Protein AF-A0A0M3V5M8-F1 (afdb_monomer_lite)

Organism: NCBI:txid224013

Structure (mmCIF, N/CA/C/O backbone):
dat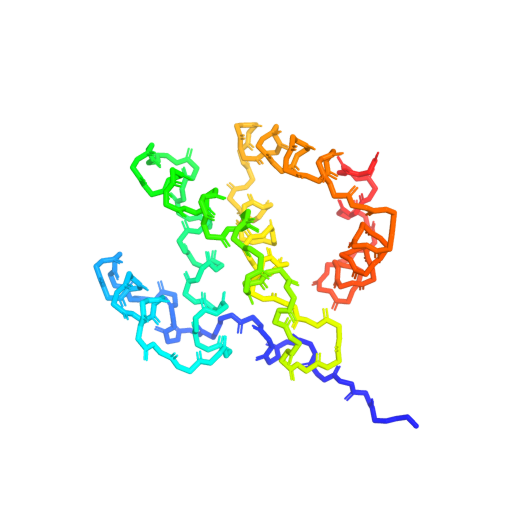a_AF-A0A0M3V5M8-F1
#
_entry.id   AF-A0A0M3V5M8-F1
#
loop_
_atom_site.group_PDB
_atom_site.id
_atom_site.type_symbol
_atom_site.label_atom_id
_atom_site.label_alt_id
_atom_site.label_comp_id
_atom_site.label_asym_id
_atom_site.label_entity_id
_atom_site.label_seq_id
_atom_site.pdbx_PDB_ins_code
_atom_site.Cartn_x
_atom_site.Cartn_y
_atom_site.Cartn_z
_atom_site.occupancy
_atom_site.B_iso_or_equiv
_atom_site.auth_seq_id
_atom_site.auth_comp_id
_atom_site.auth_asym_id
_atom_site.auth_atom_id
_atom_site.pdbx_PDB_model_num
ATOM 1 N N . MET A 1 1 ? -23.003 -17.825 5.343 1.00 42.06 1 MET A N 1
ATOM 2 C CA . MET A 1 1 ? -21.886 -16.895 5.054 1.00 42.06 1 MET A CA 1
ATOM 3 C C . MET A 1 1 ? -21.319 -17.228 3.684 1.00 42.06 1 MET A C 1
ATOM 5 O O . MET A 1 1 ? -20.905 -18.364 3.491 1.00 42.06 1 MET A O 1
ATOM 9 N N . ARG A 1 2 ? -21.341 -16.298 2.719 1.00 42.28 2 ARG A N 1
ATOM 10 C CA . ARG A 1 2 ? -20.582 -16.473 1.468 1.00 42.28 2 ARG A CA 1
ATOM 11 C C . ARG A 1 2 ? -19.097 -16.360 1.818 1.00 42.28 2 ARG A C 1
ATOM 13 O O . ARG A 1 2 ? -18.714 -15.373 2.439 1.00 42.28 2 ARG A O 1
ATOM 20 N N . LYS A 1 3 ? -18.287 -17.366 1.473 1.00 48.84 3 LYS A N 1
ATOM 21 C CA . LYS A 1 3 ? -16.825 -17.240 1.519 1.00 48.84 3 LYS A CA 1
ATOM 22 C C . LYS A 1 3 ? -16.447 -16.146 0.521 1.00 48.84 3 LYS A C 1
ATOM 24 O O . LYS A 1 3 ? -16.754 -16.282 -0.660 1.00 48.84 3 LYS A O 1
ATOM 29 N N . ILE A 1 4 ? -15.876 -15.049 1.005 1.00 53.81 4 ILE A N 1
ATOM 30 C CA . ILE A 1 4 ? -15.272 -14.042 0.134 1.00 53.81 4 ILE A CA 1
ATOM 31 C C . ILE A 1 4 ? -14.014 -14.695 -0.435 1.00 53.81 4 ILE A C 1
ATOM 33 O O . ILE A 1 4 ? -13.163 -15.142 0.332 1.00 53.81 4 ILE A O 1
ATOM 37 N N . ASP A 1 5 ? -13.928 -14.808 -1.759 1.00 61.22 5 ASP A N 1
ATOM 38 C CA . ASP A 1 5 ? -12.706 -15.262 -2.417 1.00 61.22 5 ASP A CA 1
ATOM 39 C C . ASP A 1 5 ? -11.690 -14.117 -2.401 1.00 61.22 5 ASP A C 1
ATOM 41 O O . ASP A 1 5 ? -11.680 -13.249 -3.277 1.00 61.22 5 ASP A O 1
ATOM 45 N N . THR A 1 6 ? -10.870 -14.076 -1.353 1.00 59.78 6 THR A N 1
ATOM 46 C CA . THR A 1 6 ? -9.879 -13.018 -1.130 1.00 59.78 6 THR A CA 1
ATOM 47 C C . THR A 1 6 ? -8.775 -13.016 -2.185 1.00 59.78 6 THR A C 1
ATOM 49 O O . THR A 1 6 ? -8.169 -11.973 -2.417 1.00 59.78 6 THR A O 1
ATOM 52 N N . LYS A 1 7 ? -8.593 -14.115 -2.936 1.00 60.06 7 LYS A N 1
ATOM 53 C CA . LYS A 1 7 ? -7.671 -14.159 -4.084 1.00 60.06 7 LYS A CA 1
ATOM 54 C C . LYS A 1 7 ? -8.095 -13.222 -5.210 1.00 60.06 7 LYS A C 1
ATOM 56 O O . LYS A 1 7 ? -7.240 -12.730 -5.935 1.00 60.06 7 LYS A O 1
ATOM 61 N N . SER A 1 8 ? -9.390 -12.925 -5.329 1.00 65.19 8 SER A N 1
ATOM 62 C CA . SER A 1 8 ? -9.890 -11.946 -6.301 1.00 65.19 8 SER A CA 1
ATOM 63 C C . SER A 1 8 ? -9.545 -10.495 -5.942 1.00 65.19 8 SER A C 1
ATOM 65 O O . SER A 1 8 ? -9.717 -9.608 -6.775 1.00 65.19 8 SER A O 1
ATOM 67 N N . LEU A 1 9 ? -9.069 -10.223 -4.723 1.00 68.88 9 LEU A N 1
ATOM 68 C CA . LEU A 1 9 ? -8.718 -8.870 -4.279 1.00 68.88 9 LEU A CA 1
ATOM 69 C C . LEU A 1 9 ? -7.293 -8.487 -4.678 1.00 68.88 9 LEU A C 1
ATOM 71 O O . LEU A 1 9 ? -7.034 -7.312 -4.938 1.00 68.88 9 LEU A O 1
ATOM 75 N N . LEU A 1 10 ? -6.394 -9.471 -4.762 1.00 70.25 10 LEU A N 1
ATOM 76 C CA . LEU A 1 10 ? -5.032 -9.253 -5.232 1.00 70.25 10 LEU A CA 1
ATOM 77 C C . LEU A 1 10 ? -5.014 -8.883 -6.718 1.00 70.25 10 LEU A C 1
ATOM 79 O O . LEU A 1 10 ? -5.908 -9.282 -7.475 1.00 70.25 10 LEU A O 1
ATOM 83 N N . PRO A 1 11 ? -4.000 -8.118 -7.153 1.00 65.88 11 PRO A N 1
ATOM 84 C CA . PRO A 1 11 ? -3.754 -7.943 -8.570 1.00 65.88 11 PRO A CA 1
ATOM 85 C C . PRO A 1 11 ? -3.544 -9.310 -9.236 1.00 65.88 11 PRO A C 1
ATOM 87 O O . PRO A 1 11 ? -2.761 -10.135 -8.770 1.00 65.88 11 PRO A O 1
ATOM 90 N N . ASN A 1 12 ? -4.280 -9.538 -10.321 1.00 69.88 12 ASN A N 1
ATOM 91 C CA . ASN A 1 12 ? -4.097 -10.661 -11.235 1.00 69.88 12 ASN A CA 1
ATOM 92 C C . ASN A 1 12 ? -2.877 -10.415 -12.147 1.00 69.88 12 ASN A C 1
ATOM 94 O O . ASN A 1 12 ? -2.252 -9.350 -12.107 1.00 69.88 12 ASN A O 1
ATOM 98 N N . ASP A 1 13 ? -2.557 -11.389 -13.004 1.00 71.75 13 ASP A N 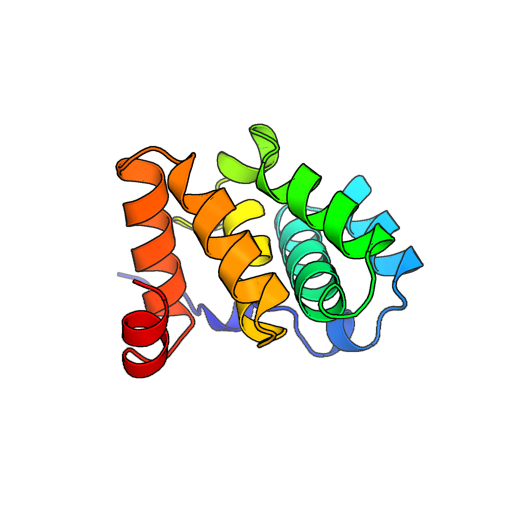1
ATOM 99 C CA . ASP A 1 13 ? -1.429 -11.306 -13.946 1.00 71.75 13 ASP A CA 1
ATOM 100 C C . ASP A 1 13 ? -1.456 -10.026 -14.803 1.00 71.75 13 ASP A C 1
ATOM 102 O O . ASP A 1 13 ? -0.407 -9.459 -15.106 1.00 71.75 13 ASP A O 1
ATOM 106 N N . GLU A 1 14 ? -2.646 -9.498 -15.112 1.00 79.25 14 GLU A N 1
ATOM 107 C CA . GLU A 1 14 ? -2.817 -8.264 -15.889 1.00 79.25 14 GLU A CA 1
ATOM 108 C C . GLU A 1 14 ? -2.124 -7.057 -15.245 1.00 79.25 14 GLU A C 1
ATOM 110 O O . GLU A 1 14 ? -1.432 -6.315 -15.937 1.00 79.25 14 GLU A O 1
ATOM 115 N N . PHE A 1 15 ? -2.244 -6.874 -13.926 1.00 86.25 15 PHE A N 1
ATOM 116 C CA . PHE A 1 15 ? -1.619 -5.753 -13.210 1.00 86.25 15 PHE A CA 1
ATOM 117 C C . PHE A 1 15 ? -0.111 -5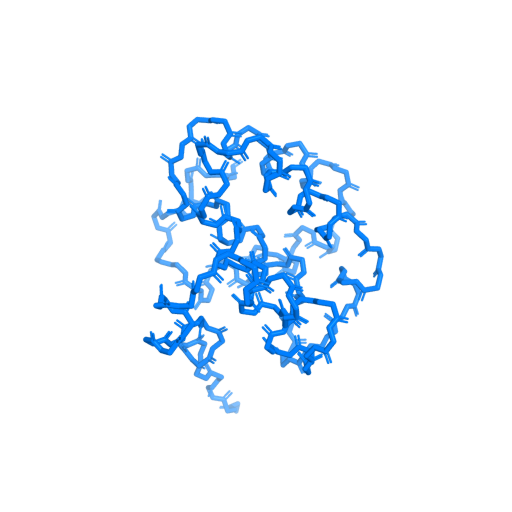.943 -13.019 1.00 86.25 15 PHE A C 1
ATOM 119 O O . PHE A 1 15 ? 0.636 -4.962 -12.961 1.00 86.25 15 PHE A O 1
ATOM 126 N N . SER A 1 16 ? 0.350 -7.194 -12.952 1.00 83.06 16 SER A N 1
ATOM 127 C CA . SER A 1 16 ? 1.762 -7.524 -12.736 1.00 83.06 16 SER A CA 1
ATOM 128 C C . SER A 1 16 ? 2.667 -6.995 -13.850 1.00 83.06 16 SER A C 1
ATOM 130 O O . SER A 1 16 ? 3.784 -6.547 -13.575 1.00 83.06 16 SER A O 1
ATOM 132 N N . HIS A 1 17 ? 2.166 -6.976 -15.088 1.00 87.06 17 HIS A N 1
ATOM 133 C CA . HIS A 1 17 ? 2.916 -6.572 -16.280 1.00 87.06 17 HIS A CA 1
ATOM 134 C C . HIS A 1 17 ? 2.778 -5.090 -16.653 1.00 87.06 17 HIS A C 1
ATOM 136 O O . HIS A 1 17 ? 3.479 -4.625 -17.552 1.00 87.06 17 HIS A O 1
ATOM 142 N N . LEU A 1 18 ? 1.911 -4.326 -15.980 1.00 93.69 18 LEU A N 1
ATOM 143 C CA . LEU A 1 18 ? 1.715 -2.916 -16.319 1.00 93.69 18 LEU A CA 1
ATOM 144 C C . LEU A 1 18 ? 2.952 -2.080 -15.965 1.00 93.69 18 LEU A C 1
ATOM 146 O O . LEU A 1 18 ? 3.507 -2.239 -14.872 1.00 93.69 18 LEU A O 1
ATOM 150 N N . PRO A 1 19 ?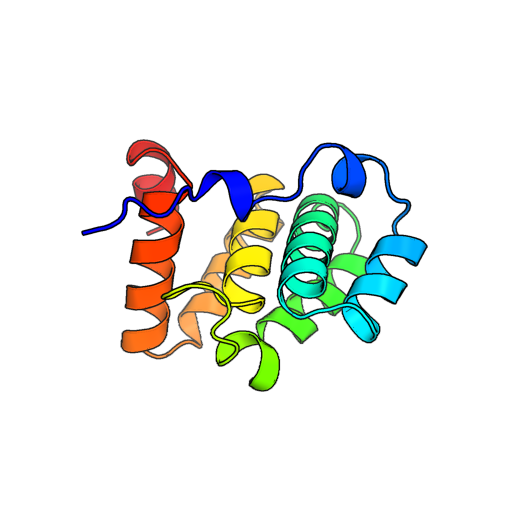 3.385 -1.149 -16.830 1.00 94.50 19 PRO A N 1
ATOM 151 C CA . PRO A 1 19 ? 4.467 -0.233 -16.496 1.00 94.50 19 PRO A CA 1
ATOM 152 C C . PRO A 1 19 ? 4.027 0.755 -15.402 1.00 94.50 19 PRO A C 1
ATOM 154 O O . PRO A 1 19 ? 2.836 1.001 -15.209 1.00 94.50 19 PRO A O 1
ATOM 157 N N . THR A 1 20 ? 4.988 1.314 -14.660 1.00 94.00 20 THR A N 1
ATOM 158 C CA . THR A 1 20 ? 4.720 2.186 -13.498 1.00 94.00 20 THR A CA 1
ATOM 159 C C . THR A 1 20 ? 3.823 3.373 -13.844 1.00 94.00 20 THR A C 1
ATOM 161 O O . THR A 1 20 ? 2.872 3.637 -13.118 1.00 94.00 20 THR A O 1
ATOM 164 N N . ASN A 1 21 ? 4.049 4.037 -14.980 1.00 95.25 21 ASN A N 1
ATOM 165 C CA . ASN A 1 21 ? 3.195 5.137 -15.440 1.00 95.25 21 ASN A CA 1
ATOM 166 C C . ASN A 1 21 ? 1.733 4.701 -15.620 1.00 95.25 21 ASN A C 1
ATOM 168 O O . ASN A 1 21 ? 0.826 5.431 -15.237 1.00 95.25 21 ASN A O 1
ATOM 172 N N . LYS A 1 22 ? 1.492 3.483 -16.124 1.00 96.44 22 LYS A N 1
ATOM 173 C CA . LYS A 1 22 ? 0.128 2.980 -16.291 1.00 96.44 22 LYS A CA 1
ATOM 174 C C . LYS A 1 22 ? -0.544 2.675 -14.957 1.00 96.44 22 LYS A C 1
ATOM 176 O O . LYS A 1 22 ? -1.737 2.914 -14.805 1.00 96.44 22 LYS A O 1
ATOM 181 N N . LEU A 1 23 ? 0.219 2.178 -13.985 1.00 95.88 23 LEU A N 1
ATOM 182 C CA . LEU A 1 23 ? -0.280 1.993 -12.623 1.00 95.88 23 LEU A CA 1
ATOM 183 C C . LEU A 1 23 ? -0.632 3.334 -11.965 1.00 95.88 23 LEU A C 1
ATOM 185 O O . LEU A 1 23 ? -1.654 3.410 -11.292 1.00 95.88 23 LEU A O 1
ATOM 189 N N . LEU A 1 24 ? 0.161 4.386 -12.192 1.00 95.81 24 LEU A N 1
ATOM 190 C CA . LEU A 1 24 ? -0.136 5.735 -11.699 1.00 95.81 24 LEU A CA 1
ATOM 191 C C . LEU A 1 24 ? -1.427 6.299 -12.317 1.00 95.81 24 LEU A C 1
ATOM 193 O O . LEU A 1 24 ? -2.283 6.784 -11.584 1.00 95.81 24 LEU A O 1
ATOM 197 N N . GLU A 1 25 ? -1.626 6.145 -13.630 1.00 96.62 25 GLU A N 1
ATOM 198 C CA . GLU A 1 25 ? -2.878 6.545 -14.299 1.00 96.62 25 GLU A CA 1
ATOM 199 C C . GLU A 1 25 ? -4.107 5.832 -13.706 1.00 96.62 25 GLU A C 1
ATOM 201 O O . GLU A 1 25 ? -5.148 6.452 -13.464 1.00 96.62 25 GLU A O 1
ATOM 206 N N . ILE A 1 26 ? -3.995 4.520 -13.457 1.00 95.50 26 ILE A N 1
ATOM 207 C CA . ILE A 1 26 ? -5.075 3.729 -12.849 1.00 95.50 26 ILE A CA 1
ATOM 208 C C . ILE A 1 26 ? -5.314 4.169 -11.406 1.00 95.50 26 ILE A C 1
ATOM 210 O O . ILE A 1 26 ? -6.465 4.266 -10.994 1.00 95.50 26 ILE A O 1
ATOM 214 N N . LEU A 1 27 ? -4.261 4.451 -10.639 1.00 94.25 27 LEU A N 1
ATOM 215 C CA . LEU A 1 27 ? -4.374 4.927 -9.262 1.00 94.25 27 LEU A CA 1
ATOM 216 C C . LEU A 1 27 ? -5.124 6.265 -9.173 1.00 94.25 27 LEU A C 1
ATOM 218 O O . LEU A 1 27 ? -5.905 6.466 -8.239 1.00 94.25 27 LEU A O 1
ATOM 222 N N . GLU A 1 28 ? -4.930 7.145 -10.153 1.00 93.06 28 GLU A N 1
ATOM 223 C CA . GLU A 1 28 ? -5.588 8.450 -10.224 1.00 93.06 28 GLU A CA 1
ATOM 224 C C . GLU A 1 28 ? -7.059 8.350 -10.661 1.00 93.06 28 GLU A C 1
ATOM 226 O O . GLU A 1 28 ? -7.928 8.982 -10.058 1.00 93.06 28 GLU A O 1
ATOM 231 N N . SER A 1 29 ? -7.352 7.540 -11.686 1.00 91.69 29 SER A N 1
ATOM 232 C CA . SER A 1 29 ? -8.625 7.613 -12.428 1.00 91.69 29 SER A CA 1
ATOM 233 C C . SER A 1 29 ? -9.435 6.312 -12.505 1.00 91.69 29 SER A C 1
ATOM 235 O O . SER A 1 29 ? -10.575 6.327 -12.970 1.00 91.69 29 SER A O 1
ATOM 237 N N . GLY A 1 30 ? -8.875 5.189 -12.055 1.00 89.12 30 GLY A N 1
ATOM 238 C CA . GLY A 1 30 ? -9.506 3.872 -12.129 1.00 89.12 30 GLY A CA 1
ATOM 239 C C . GLY A 1 30 ? -10.672 3.680 -11.157 1.00 89.12 30 GLY A C 1
ATOM 240 O O . GLY A 1 30 ? -10.927 4.486 -10.255 1.00 89.12 30 GLY A O 1
ATOM 241 N N . LEU A 1 31 ? -11.374 2.556 -11.296 1.00 89.38 31 LEU A N 1
ATOM 242 C CA . LEU A 1 31 ? -12.394 2.154 -10.329 1.00 89.38 31 LEU A CA 1
ATOM 243 C C . LEU A 1 31 ? -11.757 1.801 -8.978 1.00 89.38 31 LEU A C 1
ATOM 245 O O . LEU A 1 31 ? -10.580 1.466 -8.887 1.00 89.38 31 LEU A O 1
ATOM 249 N N . LEU A 1 32 ? -12.549 1.830 -7.904 1.00 87.69 32 LEU A N 1
ATOM 250 C CA . LEU A 1 32 ? -12.055 1.698 -6.525 1.00 87.69 32 LEU A CA 1
ATOM 251 C C . LEU A 1 32 ? -11.156 0.461 -6.302 1.00 87.69 32 LEU A C 1
ATOM 253 O O . LEU A 1 32 ? -10.094 0.568 -5.694 1.00 87.69 32 LEU A O 1
ATOM 257 N N . LEU A 1 33 ? -11.554 -0.702 -6.832 1.00 86.19 33 LEU A N 1
ATOM 258 C CA . LEU A 1 33 ? -10.765 -1.936 -6.735 1.00 86.19 33 LEU A CA 1
ATOM 259 C C . LEU A 1 33 ? -9.503 -1.897 -7.613 1.00 86.19 33 LEU A C 1
ATOM 261 O O . LEU A 1 33 ? -8.452 -2.380 -7.199 1.00 86.19 33 LEU A O 1
ATOM 265 N N . GLU A 1 34 ? -9.585 -1.306 -8.805 1.00 89.94 34 GLU A N 1
ATOM 266 C CA . GLU A 1 34 ? -8.444 -1.154 -9.716 1.00 89.94 34 GLU A CA 1
ATOM 267 C C . GLU A 1 34 ? -7.389 -0.223 -9.121 1.00 89.94 34 GLU A C 1
ATOM 269 O O . GLU A 1 34 ? -6.203 -0.537 -9.162 1.00 89.94 34 GLU A O 1
ATOM 274 N N . ARG A 1 35 ? -7.823 0.868 -8.478 1.00 92.62 35 ARG A N 1
ATOM 275 C CA . ARG A 1 35 ? -6.960 1.779 -7.715 1.00 92.62 35 ARG A CA 1
ATOM 276 C C . ARG A 1 35 ? -6.246 1.050 -6.581 1.00 92.62 35 ARG A C 1
ATOM 278 O O . ARG A 1 35 ? -5.040 1.203 -6.425 1.00 92.62 35 ARG A O 1
ATOM 285 N N . GLY A 1 36 ? -6.960 0.205 -5.836 1.00 91.88 36 GLY A N 1
ATOM 286 C CA . GLY A 1 36 ? -6.368 -0.636 -4.792 1.00 91.88 36 GLY A CA 1
ATOM 287 C C . GLY A 1 36 ? -5.311 -1.607 -5.328 1.00 91.88 36 GLY A C 1
ATOM 288 O O . GLY A 1 36 ? -4.214 -1.695 -4.779 1.00 91.88 36 GLY A O 1
ATOM 289 N N . ARG A 1 37 ? -5.602 -2.295 -6.439 1.00 91.69 37 ARG A N 1
ATOM 290 C CA . ARG A 1 37 ? -4.648 -3.196 -7.111 1.00 91.69 37 ARG A CA 1
ATOM 291 C C . ARG A 1 37 ? -3.438 -2.450 -7.676 1.00 91.69 37 ARG A C 1
ATOM 293 O O . ARG A 1 37 ? -2.316 -2.939 -7.564 1.00 91.69 37 ARG A O 1
ATOM 300 N N . ALA A 1 38 ? -3.646 -1.264 -8.245 1.00 94.44 38 ALA A N 1
ATOM 301 C CA . ALA A 1 38 ? -2.566 -0.410 -8.719 1.00 94.44 38 ALA A CA 1
ATOM 302 C C . ALA A 1 38 ? -1.664 0.041 -7.565 1.00 94.44 38 ALA A C 1
ATOM 304 O O . ALA A 1 38 ? -0.442 -0.072 -7.673 1.00 94.44 38 ALA A O 1
ATOM 305 N N . LEU A 1 39 ? -2.254 0.463 -6.440 1.00 95.44 39 LEU A N 1
ATOM 306 C CA . LEU A 1 39 ? -1.505 0.847 -5.245 1.00 95.44 39 LEU A CA 1
ATOM 307 C C . LEU A 1 39 ? -0.697 -0.325 -4.677 1.00 95.44 39 LEU A C 1
ATOM 309 O O . LEU A 1 39 ? 0.471 -0.135 -4.358 1.00 95.44 39 LEU A O 1
ATOM 313 N N . PHE A 1 40 ? -1.268 -1.535 -4.618 1.00 94.44 40 PHE A N 1
ATOM 314 C CA . PHE A 1 40 ? -0.531 -2.743 -4.225 1.00 94.44 40 PHE A CA 1
ATOM 315 C C . PHE A 1 40 ? 0.710 -2.953 -5.104 1.00 94.44 40 PHE A C 1
ATOM 317 O O . PHE A 1 40 ? 1.808 -3.171 -4.595 1.00 94.44 40 PHE A O 1
ATOM 324 N N . MET A 1 41 ? 0.562 -2.865 -6.430 1.00 94.25 41 MET A N 1
ATOM 325 C CA . MET A 1 41 ? 1.678 -3.090 -7.353 1.00 94.25 41 MET A CA 1
ATOM 326 C C . MET A 1 41 ? 2.754 -2.008 -7.249 1.00 94.25 41 MET A C 1
ATOM 328 O O . MET A 1 41 ? 3.942 -2.324 -7.322 1.00 94.25 41 MET A O 1
ATOM 332 N N . LEU A 1 42 ? 2.358 -0.746 -7.070 1.00 95.50 42 LEU A N 1
ATOM 333 C CA . LEU A 1 42 ? 3.288 0.361 -6.845 1.00 95.50 42 LEU A CA 1
ATOM 334 C C . LEU A 1 42 ? 4.034 0.193 -5.518 1.00 95.50 42 LEU A C 1
ATOM 336 O O . LEU A 1 42 ? 5.254 0.311 -5.492 1.00 95.50 42 LEU A O 1
ATOM 340 N N . ALA A 1 43 ? 3.325 -0.169 -4.450 1.00 94.94 43 ALA A N 1
ATOM 341 C CA . ALA A 1 43 ? 3.898 -0.444 -3.137 1.00 94.94 43 ALA A CA 1
ATOM 342 C C . ALA A 1 43 ? 4.893 -1.611 -3.166 1.00 94.94 43 ALA A C 1
ATOM 344 O O . ALA A 1 43 ? 5.993 -1.509 -2.634 1.00 94.94 43 ALA A O 1
ATOM 345 N N . ARG A 1 44 ? 4.574 -2.685 -3.891 1.00 92.50 44 ARG A N 1
ATOM 346 C CA . ARG A 1 44 ? 5.507 -3.800 -4.091 1.00 92.50 44 ARG A CA 1
ATOM 347 C C . ARG A 1 44 ? 6.784 -3.375 -4.826 1.00 92.50 44 ARG A C 1
ATOM 349 O O . ARG A 1 44 ? 7.859 -3.907 -4.570 1.00 92.50 44 ARG A O 1
ATOM 356 N N . ARG A 1 45 ? 6.683 -2.411 -5.747 1.00 91.44 45 ARG A N 1
ATOM 357 C CA . ARG A 1 45 ? 7.824 -1.876 -6.515 1.00 91.44 45 ARG A CA 1
ATOM 358 C C . ARG A 1 45 ? 8.612 -0.804 -5.761 1.00 91.44 45 ARG A C 1
ATOM 360 O O . ARG A 1 45 ? 9.763 -0.554 -6.111 1.00 91.44 45 ARG A O 1
ATOM 367 N N . SER A 1 46 ? 8.028 -0.185 -4.735 1.00 91.12 46 SER A N 1
ATOM 368 C CA . SER A 1 46 ? 8.621 0.971 -4.058 1.00 91.12 46 SER A CA 1
ATOM 369 C C . SER A 1 46 ? 9.847 0.637 -3.214 1.00 91.12 46 SER A C 1
ATOM 371 O O . SER A 1 46 ? 10.561 1.552 -2.811 1.00 91.12 46 SER A O 1
ATOM 373 N N . GLY A 1 47 ? 10.124 -0.647 -2.958 1.00 78.25 47 GLY A N 1
ATOM 374 C CA . GLY A 1 47 ? 11.274 -1.085 -2.161 1.00 78.25 47 GLY A CA 1
ATOM 375 C C . GLY A 1 47 ? 12.619 -0.515 -2.628 1.00 78.25 47 GLY A C 1
ATOM 376 O O . GLY A 1 47 ? 13.499 -0.324 -1.795 1.00 78.25 47 GLY A O 1
ATOM 377 N N . ASN A 1 48 ? 12.745 -0.174 -3.917 1.00 76.12 48 ASN A N 1
ATOM 378 C CA . ASN A 1 48 ? 13.970 0.365 -4.522 1.00 76.12 48 ASN A CA 1
ATOM 379 C C . ASN A 1 48 ? 13.807 1.764 -5.147 1.00 76.12 48 ASN A C 1
ATOM 381 O O . ASN A 1 48 ? 14.758 2.280 -5.730 1.00 76.12 48 ASN A O 1
ATOM 385 N N . ASP A 1 49 ? 12.624 2.378 -5.054 1.00 86.94 49 ASP A N 1
ATOM 386 C CA . ASP A 1 49 ? 12.308 3.637 -5.736 1.00 86.94 49 ASP A CA 1
ATOM 387 C C . ASP A 1 49 ? 11.703 4.644 -4.749 1.00 86.94 49 ASP A C 1
ATOM 389 O O . ASP A 1 49 ? 10.574 4.494 -4.273 1.00 86.94 49 ASP A O 1
ATOM 393 N N . GLN A 1 50 ? 12.477 5.687 -4.435 1.00 87.44 50 GLN A N 1
ATOM 394 C CA . GLN A 1 50 ? 12.066 6.722 -3.487 1.00 87.44 50 GLN A CA 1
ATOM 395 C C . GLN A 1 50 ? 10.886 7.561 -3.983 1.00 87.44 50 GLN A C 1
ATOM 397 O O . GLN A 1 50 ? 10.105 8.039 -3.161 1.00 87.44 50 GLN A O 1
ATOM 402 N N . GLU A 1 51 ? 10.757 7.779 -5.290 1.00 91.25 51 GLU A N 1
ATOM 403 C CA . GLU A 1 51 ? 9.657 8.564 -5.848 1.00 91.25 51 GLU A CA 1
ATOM 404 C C . GLU A 1 51 ? 8.348 7.785 -5.726 1.00 91.25 51 GLU A C 1
ATOM 406 O O . GLU A 1 51 ? 7.375 8.294 -5.164 1.00 91.25 51 GLU A O 1
ATOM 411 N N . ILE A 1 52 ? 8.365 6.510 -6.126 1.00 93.00 52 ILE A N 1
ATOM 412 C CA . ILE A 1 52 ? 7.213 5.616 -5.967 1.00 93.00 52 ILE A CA 1
ATOM 413 C C . ILE A 1 52 ? 6.865 5.452 -4.484 1.00 93.00 52 ILE A C 1
ATOM 415 O O . ILE A 1 52 ? 5.690 5.502 -4.126 1.00 93.00 52 ILE A O 1
ATOM 419 N N . SER A 1 53 ? 7.863 5.311 -3.605 1.00 92.69 53 SER A N 1
ATOM 420 C CA . SER A 1 53 ? 7.642 5.179 -2.159 1.00 92.69 53 SER A CA 1
ATOM 421 C C . SER A 1 53 ? 6.887 6.373 -1.571 1.00 92.69 53 SER A C 1
ATOM 423 O O . SER A 1 53 ? 5.910 6.185 -0.845 1.00 92.69 53 SER A O 1
ATOM 425 N N . ARG A 1 54 ? 7.253 7.607 -1.949 1.00 94.12 54 ARG A N 1
ATOM 426 C CA . ARG A 1 54 ? 6.530 8.812 -1.503 1.00 94.12 54 ARG A CA 1
ATOM 427 C C . ARG A 1 54 ? 5.070 8.807 -1.953 1.00 94.12 54 ARG A C 1
ATOM 429 O O . ARG A 1 54 ? 4.196 9.087 -1.136 1.00 94.12 54 ARG A O 1
ATOM 436 N N . ILE A 1 55 ? 4.810 8.458 -3.215 1.00 95.56 55 ILE A N 1
ATOM 437 C CA . ILE A 1 55 ? 3.448 8.383 -3.767 1.00 95.56 55 ILE A CA 1
ATOM 438 C C . ILE A 1 55 ? 2.624 7.333 -3.014 1.00 95.56 55 ILE A C 1
ATOM 440 O O . ILE A 1 55 ? 1.502 7.603 -2.592 1.00 95.56 55 ILE A O 1
ATOM 444 N N . VAL A 1 56 ? 3.195 6.147 -2.792 1.00 96.19 56 VAL A N 1
ATOM 445 C CA . VAL A 1 56 ? 2.534 5.050 -2.073 1.00 96.19 56 VAL A CA 1
ATOM 446 C C . VAL A 1 56 ? 2.175 5.462 -0.647 1.00 96.19 56 VAL A C 1
ATOM 448 O O . VAL A 1 56 ? 1.033 5.281 -0.228 1.00 96.19 56 VAL A O 1
ATOM 451 N N . VAL A 1 57 ? 3.120 6.050 0.092 1.00 95.50 57 VAL A N 1
ATOM 452 C CA . VAL A 1 57 ? 2.894 6.532 1.464 1.00 95.50 57 VAL A CA 1
ATOM 453 C C . VAL A 1 57 ? 1.781 7.578 1.499 1.00 95.50 57 VAL A C 1
ATOM 455 O O . VAL A 1 57 ? 0.886 7.489 2.340 1.00 95.50 57 VAL A O 1
ATOM 458 N N . GLN A 1 58 ? 1.797 8.533 0.566 1.00 95.81 58 GLN A N 1
ATOM 459 C CA . GLN A 1 58 ? 0.760 9.555 0.461 1.00 95.81 58 GLN A CA 1
ATOM 460 C C . GLN A 1 58 ? -0.625 8.930 0.246 1.00 95.81 58 GLN A C 1
ATOM 462 O O . GLN A 1 58 ? -1.559 9.242 0.984 1.00 95.81 58 GLN A O 1
ATOM 467 N N . GLU A 1 59 ? -0.756 8.005 -0.706 1.00 95.94 59 GLU A N 1
ATOM 468 C CA . GLU A 1 59 ? -2.033 7.351 -1.005 1.00 95.94 59 GLU A CA 1
ATOM 469 C C . GLU A 1 59 ? -2.524 6.445 0.133 1.00 95.94 59 GLU A C 1
ATOM 471 O O . GLU A 1 59 ? -3.732 6.348 0.351 1.00 95.94 59 GLU A O 1
ATOM 476 N N . ILE A 1 60 ? -1.629 5.807 0.894 1.00 95.19 60 ILE A N 1
ATOM 477 C CA . ILE A 1 60 ? -2.011 5.014 2.074 1.00 95.19 60 ILE A CA 1
ATOM 478 C C . ILE A 1 60 ? -2.536 5.920 3.200 1.00 95.19 60 ILE A C 1
ATOM 480 O O . ILE A 1 60 ? -3.509 5.565 3.878 1.00 95.19 60 ILE A O 1
ATOM 484 N N . CYS A 1 61 ? -1.906 7.078 3.402 1.00 93.12 61 CYS A N 1
ATOM 485 C CA . CYS A 1 61 ? -2.288 8.055 4.423 1.00 93.12 61 CYS A CA 1
ATOM 486 C C . CYS A 1 61 ? -3.570 8.823 4.091 1.00 93.12 61 CYS A C 1
ATOM 488 O O . CYS A 1 61 ? -4.217 9.346 4.996 1.00 93.12 61 CYS A O 1
ATOM 490 N N . GLU A 1 62 ? -3.942 8.879 2.819 1.00 92.38 62 GLU A N 1
ATOM 491 C CA . GLU A 1 62 ? -5.083 9.638 2.338 1.00 92.38 62 GLU A CA 1
ATOM 492 C C . GLU A 1 62 ? -6.422 9.114 2.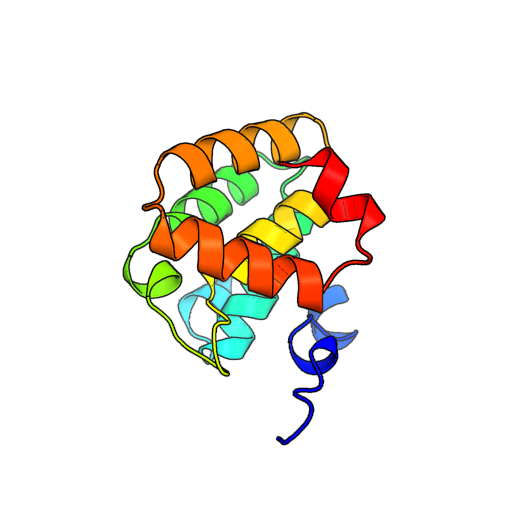922 1.00 92.38 62 GLU A C 1
ATOM 494 O O . GLU A 1 62 ? -6.811 7.964 2.669 1.00 92.38 62 GLU A O 1
ATOM 499 N N . PRO A 1 63 ? -7.189 9.941 3.666 1.00 88.00 63 PRO A N 1
ATOM 500 C CA . PRO A 1 63 ? -8.409 9.498 4.345 1.00 88.00 63 PRO A CA 1
ATOM 501 C C . PRO A 1 63 ? -9.468 8.875 3.429 1.00 88.00 63 PRO A C 1
ATOM 503 O O . PRO A 1 63 ? -10.137 7.923 3.837 1.00 88.00 63 PRO A O 1
ATOM 506 N N . LYS A 1 64 ? -9.624 9.355 2.182 1.00 88.75 64 LYS A N 1
ATOM 507 C CA . LYS A 1 64 ? -10.572 8.746 1.219 1.00 88.75 64 LYS A CA 1
ATOM 508 C C . LYS A 1 64 ? -10.198 7.304 0.866 1.00 88.75 64 LYS A C 1
ATOM 510 O O . LYS A 1 64 ? -11.087 6.493 0.621 1.00 88.75 64 LYS A O 1
ATOM 515 N N . ASN A 1 65 ? -8.907 6.975 0.849 1.00 89.19 65 ASN A N 1
ATOM 516 C CA . ASN A 1 65 ? -8.425 5.635 0.530 1.00 89.19 65 ASN A CA 1
ATOM 517 C C . ASN A 1 65 ? -8.496 4.731 1.760 1.00 89.19 65 ASN A C 1
ATOM 519 O O . ASN A 1 65 ? -8.893 3.572 1.633 1.00 89.19 65 ASN A O 1
ATOM 523 N N . ARG A 1 66 ? -8.224 5.274 2.951 1.00 84.38 66 ARG A N 1
ATOM 524 C CA . ARG A 1 66 ? -8.330 4.528 4.211 1.00 84.38 66 ARG A CA 1
ATOM 525 C C . ARG A 1 66 ? -9.773 4.154 4.543 1.00 84.38 66 ARG A C 1
ATOM 527 O O . ARG A 1 66 ? -10.047 3.023 4.927 1.00 84.38 66 ARG A O 1
ATOM 534 N N . ASN A 1 67 ? -10.704 5.073 4.292 1.00 83.12 67 ASN A N 1
ATOM 535 C CA . ASN A 1 67 ? -12.136 4.864 4.508 1.00 83.12 67 ASN A CA 1
ATOM 536 C C . ASN A 1 67 ? -12.852 4.219 3.315 1.00 83.12 67 ASN A C 1
ATOM 538 O O . ASN A 1 67 ? -14.060 3.975 3.384 1.00 83.12 67 ASN A O 1
ATOM 542 N N . SER A 1 68 ? -12.143 3.950 2.214 1.00 80.06 68 SER A N 1
ATOM 543 C CA . SER A 1 68 ? -12.739 3.242 1.088 1.00 80.06 68 SER A CA 1
ATOM 544 C C . SER A 1 68 ? -13.110 1.829 1.534 1.00 80.06 68 SER A C 1
ATOM 546 O O . SER A 1 68 ? -12.258 1.057 1.953 1.00 80.06 68 SER A O 1
ATOM 548 N N . LYS A 1 69 ? -14.395 1.478 1.479 1.00 70.38 69 LYS A N 1
ATOM 549 C CA . LYS A 1 69 ? -14.846 0.098 1.686 1.00 70.38 69 LYS A CA 1
ATOM 550 C C . LYS A 1 69 ? -15.253 -0.451 0.329 1.00 70.38 69 LYS A C 1
ATOM 552 O O . LYS A 1 69 ? -16.275 -0.046 -0.216 1.00 70.38 69 LYS A O 1
ATOM 557 N N . THR A 1 70 ? -14.413 -1.311 -0.245 1.00 66.94 70 THR A N 1
ATOM 558 C CA . THR A 1 70 ? -14.696 -1.973 -1.530 1.00 66.94 70 THR A CA 1
ATOM 559 C C . THR A 1 70 ? -15.591 -3.195 -1.301 1.00 66.94 70 THR A C 1
ATOM 561 O O . THR A 1 70 ? -16.793 -3.151 -1.548 1.00 66.94 70 THR A O 1
ATOM 564 N N . ILE A 1 71 ? -15.014 -4.283 -0.784 1.00 64.06 71 ILE A N 1
ATOM 565 C CA . ILE A 1 71 ? -15.674 -5.559 -0.502 1.00 64.06 71 ILE A CA 1
ATOM 566 C C . ILE A 1 71 ? -15.398 -5.915 0.963 1.00 64.06 71 ILE A C 1
ATOM 568 O O . ILE A 1 71 ? -14.280 -6.269 1.333 1.00 64.06 71 ILE A O 1
ATOM 572 N N . GLY A 1 72 ? -16.421 -5.811 1.814 1.00 70.62 72 GLY A N 1
ATOM 573 C CA . GLY A 1 72 ? -16.287 -6.068 3.250 1.00 70.62 72 GLY A CA 1
ATOM 574 C C . GLY A 1 72 ? -15.401 -5.029 3.945 1.00 70.62 72 GLY A C 1
ATOM 575 O O . GLY A 1 72 ? -15.781 -3.864 4.039 1.00 70.62 72 GLY A O 1
ATOM 576 N N . ILE A 1 73 ? -14.240 -5.469 4.435 1.00 68.75 73 ILE A N 1
ATOM 577 C CA . ILE A 1 73 ? -13.262 -4.652 5.180 1.00 68.75 73 ILE A CA 1
ATOM 578 C C . ILE A 1 73 ? -12.118 -4.112 4.307 1.00 68.75 73 ILE A C 1
ATOM 580 O O . ILE A 1 73 ? -11.223 -3.445 4.808 1.00 68.75 73 ILE A O 1
ATOM 584 N N . VAL A 1 74 ? -12.103 -4.420 3.007 1.00 78.19 74 VAL A N 1
ATOM 585 C CA . VAL A 1 74 ? -10.957 -4.117 2.139 1.00 78.19 74 VAL A CA 1
ATOM 586 C C . VAL A 1 74 ? -10.958 -2.642 1.749 1.00 78.19 74 VAL A C 1
ATOM 588 O O . VAL A 1 74 ? -11.869 -2.182 1.046 1.00 78.19 74 VAL A O 1
ATOM 591 N N . SER A 1 75 ? -9.902 -1.935 2.150 1.00 88.62 75 SER A N 1
ATOM 592 C CA . SER A 1 75 ? -9.621 -0.565 1.729 1.00 88.62 75 SER A CA 1
ATOM 593 C C . SER A 1 75 ? -8.447 -0.494 0.759 1.00 88.62 75 SER A C 1
ATOM 595 O O . SER A 1 75 ? -7.580 -1.371 0.731 1.00 88.62 75 SER A O 1
ATOM 597 N N . ILE A 1 76 ? -8.410 0.572 -0.043 1.00 91.69 76 ILE A N 1
ATOM 598 C CA . ILE A 1 76 ? -7.271 0.883 -0.916 1.00 91.69 76 ILE A CA 1
ATOM 599 C C . ILE A 1 76 ? -5.984 0.956 -0.083 1.00 91.69 76 ILE A C 1
ATOM 601 O O . ILE A 1 76 ? -4.989 0.339 -0.454 1.00 91.69 76 ILE A O 1
ATOM 605 N N . SER A 1 77 ? -6.016 1.625 1.075 1.00 94.00 77 SER A N 1
ATOM 606 C CA . SER A 1 77 ? -4.850 1.725 1.962 1.00 94.00 77 SER A CA 1
ATOM 607 C C . SER A 1 77 ? -4.367 0.359 2.456 1.00 94.00 77 SER A C 1
ATOM 609 O O . SER A 1 77 ? -3.162 0.145 2.547 1.00 94.00 77 SER A O 1
ATOM 611 N N . PHE A 1 78 ? -5.269 -0.591 2.724 1.00 92.62 78 PHE A N 1
ATOM 612 C CA . PHE A 1 78 ? -4.882 -1.940 3.157 1.00 92.62 78 PHE A CA 1
ATOM 613 C C . PHE A 1 78 ? -4.168 -2.713 2.045 1.00 92.62 78 PHE A C 1
ATOM 615 O O . PHE A 1 78 ? -3.178 -3.393 2.309 1.00 92.62 78 PHE A O 1
ATOM 622 N N . LEU A 1 79 ? -4.615 -2.561 0.794 1.00 91.75 79 LEU A N 1
ATOM 623 C CA . LEU A 1 79 ? -3.922 -3.129 -0.365 1.00 91.75 79 LEU A CA 1
ATOM 624 C C . LEU A 1 79 ? -2.538 -2.494 -0.567 1.00 91.75 79 LEU A C 1
ATOM 626 O O . LEU A 1 79 ? -1.589 -3.202 -0.894 1.00 91.75 79 LEU A O 1
ATOM 630 N N . GLY A 1 80 ? -2.391 -1.193 -0.305 1.00 94.12 80 GLY A N 1
ATOM 631 C CA . GLY A 1 80 ? -1.082 -0.535 -0.284 1.00 94.12 80 GLY A CA 1
ATOM 632 C C . GLY A 1 80 ? -0.144 -1.103 0.785 1.00 94.12 80 GLY A C 1
ATOM 633 O O . GLY A 1 80 ? 1.002 -1.422 0.478 1.00 94.12 80 GLY A O 1
ATOM 634 N N . ILE A 1 81 ? -0.635 -1.306 2.014 1.00 94.25 81 ILE A N 1
ATOM 635 C CA . ILE A 1 81 ? 0.143 -1.938 3.095 1.00 94.25 81 ILE A CA 1
ATOM 636 C C . ILE A 1 81 ? 0.569 -3.361 2.715 1.00 94.25 81 ILE A C 1
ATOM 638 O O . ILE A 1 81 ? 1.739 -3.700 2.861 1.00 94.25 81 ILE A O 1
ATOM 642 N N . ALA A 1 82 ? -0.343 -4.178 2.181 1.00 92.00 82 ALA A N 1
ATOM 643 C CA . ALA A 1 82 ? -0.011 -5.522 1.706 1.00 92.00 82 ALA A CA 1
ATOM 644 C C . ALA A 1 82 ? 1.069 -5.499 0.611 1.00 92.00 82 ALA A C 1
ATOM 646 O O . ALA A 1 82 ? 2.009 -6.287 0.654 1.00 92.00 82 ALA A O 1
ATOM 647 N N . GLY A 1 83 ? 0.987 -4.552 -0.327 1.00 92.31 83 GLY A N 1
ATOM 648 C CA . GLY A 1 83 ? 2.011 -4.383 -1.356 1.00 92.31 83 GLY A CA 1
ATOM 649 C C . GLY A 1 83 ? 3.382 -4.013 -0.779 1.00 92.31 83 GLY A C 1
ATOM 650 O O . GLY A 1 83 ? 4.384 -4.572 -1.212 1.00 92.31 83 GLY A O 1
ATOM 651 N N . LEU A 1 84 ? 3.438 -3.129 0.227 1.00 93.50 84 LEU A N 1
ATOM 652 C CA . LEU A 1 84 ? 4.690 -2.793 0.920 1.00 93.50 84 LEU A CA 1
ATOM 653 C C . LEU A 1 84 ? 5.281 -4.021 1.622 1.00 93.50 84 LEU A C 1
ATOM 655 O O . LEU A 1 84 ? 6.482 -4.252 1.544 1.00 93.50 84 LEU A O 1
ATOM 659 N N . LEU A 1 85 ? 4.445 -4.829 2.273 1.00 91.12 85 LEU A N 1
ATOM 660 C CA . LEU A 1 85 ? 4.882 -6.064 2.923 1.00 91.12 85 LEU A CA 1
ATOM 661 C C . LEU A 1 85 ? 5.441 -7.090 1.917 1.00 91.12 85 LEU A C 1
ATOM 663 O O . LEU A 1 85 ? 6.419 -7.764 2.220 1.00 91.12 85 LEU A O 1
ATOM 667 N N . GLU A 1 86 ? 4.876 -7.160 0.708 1.00 89.25 86 GLU A N 1
ATOM 668 C CA . GLU A 1 86 ? 5.329 -8.025 -0.400 1.00 89.25 86 GLU A CA 1
ATOM 669 C C . GLU A 1 86 ? 6.598 -7.541 -1.107 1.00 89.25 86 GLU A C 1
ATOM 671 O O . GLU A 1 86 ? 7.238 -8.307 -1.828 1.00 89.25 86 GLU A O 1
ATOM 676 N N . ALA A 1 87 ? 6.972 -6.271 -0.937 1.00 89.06 87 ALA A N 1
ATOM 677 C CA . ALA A 1 87 ? 8.289 -5.807 -1.363 1.00 89.06 87 ALA A CA 1
ATOM 678 C C . ALA A 1 87 ? 9.407 -6.460 -0.528 1.00 89.06 87 ALA A C 1
ATOM 680 O O . ALA A 1 87 ? 10.528 -6.585 -1.015 1.00 89.06 87 ALA A O 1
ATOM 681 N N . ASP A 1 88 ? 9.084 -6.865 0.709 1.00 86.44 88 ASP A N 1
ATOM 682 C CA . ASP A 1 88 ? 9.940 -7.594 1.651 1.00 86.44 88 ASP A CA 1
ATOM 683 C C . ASP A 1 88 ? 11.339 -6.976 1.840 1.00 86.44 88 ASP A C 1
ATOM 685 O O . ASP A 1 88 ? 12.353 -7.667 1.920 1.00 86.44 88 ASP A O 1
ATOM 689 N N . THR A 1 89 ? 11.405 -5.644 1.935 1.00 87.06 89 THR A N 1
ATOM 690 C CA . THR A 1 89 ? 12.634 -4.921 2.302 1.00 87.06 89 THR A CA 1
ATOM 691 C C . THR A 1 89 ? 12.526 -4.338 3.707 1.00 87.06 89 THR A C 1
ATOM 693 O O . THR A 1 89 ? 11.431 -3.981 4.157 1.00 87.06 89 THR A O 1
ATOM 696 N N . ASP A 1 90 ? 13.660 -4.176 4.393 1.00 86.81 90 ASP A N 1
ATOM 697 C CA . ASP A 1 90 ? 13.702 -3.566 5.732 1.00 86.81 90 ASP A CA 1
ATOM 698 C C . ASP A 1 90 ? 13.045 -2.179 5.745 1.00 86.81 90 ASP A C 1
ATOM 700 O O . ASP A 1 90 ? 12.218 -1.887 6.609 1.00 86.81 90 ASP A O 1
ATOM 704 N N . ASN A 1 91 ? 13.311 -1.373 4.712 1.00 86.56 91 ASN A N 1
ATOM 705 C CA . ASN A 1 91 ? 12.718 -0.048 4.541 1.00 86.56 91 ASN A CA 1
ATOM 706 C C . ASN A 1 91 ? 11.185 -0.104 4.428 1.00 86.56 91 ASN A C 1
ATOM 708 O O . ASN A 1 91 ? 10.474 0.690 5.046 1.00 86.56 91 ASN A O 1
ATOM 712 N N . THR A 1 92 ? 10.644 -1.055 3.659 1.00 88.56 92 THR A N 1
ATOM 713 C CA . THR A 1 92 ? 9.185 -1.200 3.528 1.00 88.56 92 THR A CA 1
ATOM 714 C C . THR A 1 92 ? 8.526 -1.703 4.809 1.00 88.56 92 THR A C 1
ATOM 716 O O . THR A 1 92 ? 7.445 -1.229 5.150 1.00 88.56 92 THR A O 1
ATOM 719 N N . LYS A 1 93 ? 9.194 -2.571 5.579 1.00 88.75 93 LYS A N 1
ATOM 720 C CA . LYS A 1 93 ? 8.711 -3.028 6.893 1.00 88.75 93 LYS A CA 1
ATOM 721 C C . LYS A 1 93 ? 8.684 -1.891 7.913 1.00 88.75 93 LYS A C 1
ATOM 723 O O . LYS A 1 93 ? 7.691 -1.734 8.619 1.00 88.75 93 LYS A O 1
ATOM 728 N N . GLU A 1 94 ? 9.740 -1.084 7.972 1.00 90.31 94 GLU A N 1
ATOM 729 C CA . GLU A 1 94 ? 9.805 0.103 8.834 1.00 90.31 94 GLU A CA 1
ATOM 730 C C . GLU A 1 94 ? 8.736 1.133 8.445 1.00 90.31 94 GLU A C 1
ATOM 732 O O . GLU A 1 94 ? 7.992 1.619 9.297 1.00 90.31 94 GLU A O 1
ATOM 737 N N . THR A 1 95 ? 8.568 1.376 7.143 1.00 91.75 95 THR A N 1
ATOM 738 C CA . THR A 1 95 ? 7.511 2.252 6.620 1.00 91.75 95 THR A CA 1
ATOM 739 C C . THR A 1 95 ? 6.122 1.762 7.033 1.00 91.75 95 THR A C 1
ATOM 741 O O . THR A 1 95 ? 5.313 2.554 7.514 1.00 91.75 95 THR A O 1
ATOM 744 N N . VAL A 1 96 ? 5.834 0.461 6.897 1.00 93.19 96 VAL A N 1
ATOM 745 C CA . VAL A 1 96 ? 4.549 -0.119 7.322 1.00 93.19 96 VAL A CA 1
ATOM 746 C C . VAL A 1 96 ? 4.316 0.097 8.813 1.00 93.19 96 VAL A C 1
ATOM 748 O O . VAL A 1 96 ? 3.229 0.547 9.167 1.00 93.19 96 VAL A O 1
ATOM 751 N N . LYS A 1 97 ? 5.321 -0.152 9.666 1.00 91.00 97 LYS A N 1
ATOM 752 C CA . LYS A 1 97 ? 5.230 0.080 11.119 1.00 91.00 97 LYS A CA 1
ATOM 753 C C . LYS A 1 97 ? 4.858 1.529 11.442 1.00 91.00 97 LYS A C 1
ATOM 755 O O . LYS A 1 97 ? 3.888 1.761 12.158 1.00 91.00 97 LYS A O 1
ATOM 760 N N . HIS A 1 98 ? 5.541 2.501 10.843 1.00 92.00 98 HIS A N 1
ATOM 761 C CA . HIS A 1 98 ? 5.222 3.915 11.059 1.00 92.00 98 HIS A CA 1
ATOM 762 C C . HIS A 1 98 ? 3.838 4.313 10.544 1.00 92.00 98 HIS A C 1
ATOM 764 O O . HIS A 1 98 ? 3.130 5.097 11.180 1.00 92.00 98 HIS A O 1
ATOM 770 N N . LEU A 1 99 ? 3.417 3.760 9.405 1.00 92.75 99 LEU A N 1
ATOM 771 C CA . LEU A 1 99 ? 2.087 4.016 8.865 1.00 92.75 99 LEU A CA 1
ATOM 772 C C . LEU A 1 99 ? 1.006 3.556 9.847 1.00 92.75 99 LEU A C 1
ATOM 774 O O . LEU A 1 99 ? 0.137 4.356 10.193 1.00 92.75 99 LEU A O 1
ATOM 778 N N . ILE A 1 100 ? 1.078 2.315 10.336 1.00 90.44 100 ILE A N 1
ATOM 779 C CA . ILE A 1 100 ? 0.053 1.732 11.220 1.00 90.44 100 ILE A CA 1
ATOM 780 C C . ILE A 1 100 ? 0.080 2.297 12.648 1.00 90.44 100 ILE A C 1
ATOM 782 O O . ILE A 1 100 ? -0.955 2.307 13.316 1.00 90.44 100 ILE A O 1
ATOM 786 N N . GLU A 1 101 ? 1.212 2.822 13.125 1.00 90.19 101 GLU A N 1
ATOM 787 C CA . GLU A 1 101 ? 1.292 3.541 14.408 1.00 90.19 101 GLU A CA 1
ATOM 788 C C . GLU A 1 101 ? 0.344 4.747 14.446 1.00 90.19 101 GLU A C 1
ATOM 790 O O . GLU A 1 101 ? -0.287 5.010 15.471 1.00 90.19 101 GLU A O 1
ATOM 795 N N . SER A 1 102 ? 0.182 5.427 13.306 1.00 88.19 102 SER A N 1
ATOM 796 C CA . SER A 1 102 ? -0.713 6.582 13.161 1.00 88.19 102 SER A CA 1
ATOM 797 C C . SER A 1 102 ? -2.200 6.221 13.028 1.00 88.19 102 SER A C 1
ATOM 799 O O . SER A 1 102 ? -3.043 7.114 12.919 1.00 88.19 102 SER A O 1
ATOM 801 N N . TRP A 1 103 ? -2.541 4.930 12.980 1.00 89.62 103 TRP A N 1
ATOM 802 C CA . TRP A 1 103 ? -3.912 4.464 12.773 1.00 89.62 103 TRP A CA 1
ATOM 803 C C . TRP A 1 103 ? -4.616 4.240 14.109 1.00 89.62 103 TRP A C 1
ATOM 805 O O . TRP A 1 103 ? -4.010 3.886 15.124 1.00 89.62 103 TRP A O 1
ATOM 815 N N . THR A 1 104 ? -5.930 4.426 14.104 1.00 91.00 104 THR A N 1
ATOM 816 C CA . THR A 1 104 ? -6.797 4.089 15.231 1.00 91.00 104 THR A CA 1
ATOM 817 C C . THR A 1 104 ? -6.791 2.582 15.494 1.00 91.00 104 THR A C 1
ATOM 819 O O . THR A 1 104 ? -6.466 1.769 14.629 1.00 91.00 104 THR A O 1
ATOM 822 N N . GLU A 1 105 ? -7.190 2.181 16.699 1.00 89.81 105 GLU A N 1
ATOM 823 C CA . GLU A 1 105 ? -7.288 0.763 17.059 1.00 89.81 105 GLU A CA 1
ATOM 824 C C . GLU A 1 105 ? -8.244 -0.013 16.140 1.00 89.81 105 GLU A C 1
ATOM 826 O O . GLU A 1 105 ? -7.921 -1.120 15.716 1.00 89.81 105 GLU A O 1
ATOM 831 N N . ALA A 1 106 ? -9.375 0.593 15.769 1.00 87.75 106 ALA A N 1
ATOM 832 C CA . ALA A 1 106 ? -10.334 -0.010 14.849 1.00 87.75 106 ALA A CA 1
ATOM 833 C C . ALA A 1 106 ? -9.725 -0.251 13.457 1.00 87.75 106 ALA A C 1
ATOM 835 O O . ALA A 1 106 ? -9.850 -1.345 12.917 1.00 87.75 106 ALA A O 1
ATOM 836 N N . GLU A 1 107 ? -9.002 0.731 12.908 1.00 88.44 107 GLU A N 1
ATOM 837 C CA . GLU A 1 107 ? -8.322 0.599 11.611 1.00 88.44 107 GLU A CA 1
ATOM 838 C C . GLU A 1 107 ? -7.228 -0.475 11.642 1.00 88.44 107 GLU A C 1
ATOM 840 O O . GLU A 1 107 ? -7.094 -1.244 10.691 1.00 88.44 107 GLU A O 1
ATOM 845 N N . ARG A 1 108 ? -6.463 -0.562 12.739 1.00 89.69 108 ARG A N 1
ATOM 846 C CA . ARG A 1 108 ? -5.454 -1.617 12.923 1.00 89.69 108 ARG A CA 1
ATOM 847 C C . ARG A 1 108 ? -6.084 -3.004 13.031 1.00 89.69 108 ARG A C 1
ATOM 849 O O . ARG A 1 108 ? -5.554 -3.950 12.456 1.00 89.69 108 ARG A O 1
ATOM 856 N N . SER A 1 109 ? -7.207 -3.122 13.737 1.00 88.50 109 SER A N 1
ATOM 857 C CA . SER A 1 109 ? -7.954 -4.377 13.854 1.00 88.50 109 SER A CA 1
ATOM 858 C C . SER A 1 109 ? -8.493 -4.831 12.494 1.00 88.50 109 SER A C 1
ATOM 860 O O . SER A 1 109 ? -8.259 -5.968 12.086 1.00 88.50 109 SER A O 1
ATOM 862 N N . ASP A 1 110 ? -9.117 -3.920 11.739 1.00 88.56 110 ASP A N 1
ATOM 863 C CA . ASP A 1 110 ? -9.609 -4.195 10.386 1.00 88.56 110 ASP A CA 1
ATOM 864 C C . ASP A 1 110 ? -8.464 -4.589 9.435 1.00 88.56 110 ASP A C 1
ATOM 866 O O . ASP A 1 110 ? -8.597 -5.549 8.672 1.00 88.56 110 ASP A O 1
ATOM 870 N N . LEU A 1 111 ? -7.314 -3.908 9.515 1.00 88.69 111 LEU A N 1
ATOM 871 C CA . LEU A 1 111 ? -6.117 -4.276 8.759 1.00 88.69 111 LEU A CA 1
ATOM 872 C C . LEU A 1 111 ? -5.634 -5.684 9.120 1.00 88.69 111 LEU A C 1
ATOM 874 O O . LEU A 1 111 ? -5.316 -6.459 8.223 1.00 88.69 111 LEU A O 1
ATOM 878 N N . LEU A 1 112 ? -5.587 -6.034 10.406 1.00 88.12 112 LEU A N 1
ATOM 879 C CA . LEU A 1 112 ? -5.144 -7.354 10.851 1.00 88.12 112 LEU A CA 1
ATOM 880 C C . LEU A 1 112 ? -6.055 -8.459 10.307 1.00 88.12 112 LEU A C 1
ATOM 882 O O . LEU A 1 112 ? -5.556 -9.453 9.779 1.00 88.12 112 LEU A O 1
ATOM 886 N N . VAL A 1 113 ? -7.378 -8.269 10.376 1.00 86.94 113 VAL A N 1
ATOM 887 C CA . VAL A 1 113 ? -8.340 -9.215 9.790 1.00 86.94 113 VAL A CA 1
ATOM 888 C C . VAL A 1 113 ? -8.122 -9.330 8.284 1.00 86.94 113 VAL A C 1
ATOM 890 O O . VAL A 1 113 ? -8.113 -10.436 7.748 1.00 86.94 113 VAL A O 1
ATOM 893 N N . PHE A 1 114 ? -7.903 -8.208 7.595 1.00 87.19 114 PHE A N 1
ATOM 894 C CA . PHE A 1 114 ? -7.584 -8.221 6.173 1.00 87.19 114 PHE A CA 1
ATOM 895 C C . PHE A 1 114 ? -6.310 -9.025 5.892 1.00 87.19 114 PHE A C 1
ATOM 897 O O . PHE A 1 114 ? -6.345 -9.937 5.074 1.00 87.19 114 PHE A O 1
ATOM 904 N N . LEU A 1 115 ? -5.207 -8.761 6.592 1.00 87.25 115 LEU A N 1
ATOM 905 C CA . LEU A 1 115 ? -3.944 -9.457 6.356 1.00 87.25 115 LEU A CA 1
ATOM 906 C C . LEU A 1 115 ? -4.055 -10.962 6.658 1.00 87.25 115 LEU A C 1
ATOM 908 O O . LEU A 1 115 ? -3.541 -11.764 5.885 1.00 87.25 115 LEU A O 1
ATOM 912 N N . GLN A 1 116 ? -4.795 -11.372 7.693 1.00 85.00 116 GLN A N 1
ATOM 913 C CA . GLN A 1 116 ? -5.067 -12.790 7.991 1.00 85.00 116 GLN A CA 1
ATOM 914 C C . GLN A 1 116 ? -5.869 -13.511 6.895 1.00 85.00 116 GLN A C 1
ATOM 916 O O . GLN A 1 116 ? -5.780 -14.730 6.762 1.00 85.00 116 GLN A O 1
ATOM 921 N N . LEU A 1 117 ? -6.668 -12.779 6.113 1.00 79.94 117 LEU A N 1
ATOM 922 C CA . LEU A 1 117 ? -7.393 -13.330 4.964 1.00 79.94 117 LEU A CA 1
ATOM 923 C C . LEU A 1 117 ? -6.518 -13.465 3.708 1.00 79.94 117 LEU A C 1
ATOM 925 O O . LEU A 1 117 ? -6.909 -14.163 2.766 1.00 79.94 117 LEU A O 1
ATOM 929 N N . MET A 1 118 ? -5.382 -12.769 3.678 1.00 77.12 118 MET A N 1
ATOM 930 C CA . MET A 1 118 ? -4.500 -12.644 2.515 1.00 77.12 118 MET A CA 1
ATOM 931 C C . MET A 1 118 ? -3.238 -13.489 2.661 1.00 77.12 118 MET A C 1
ATOM 933 O O . MET A 1 118 ? -2.778 -14.083 1.688 1.00 77.12 118 MET A O 1
ATOM 937 N N . TYR A 1 119 ? -2.715 -13.576 3.881 1.00 75.56 119 TYR A N 1
ATOM 938 C CA . TYR A 1 119 ? -1.462 -14.231 4.207 1.00 75.56 119 TYR A CA 1
ATOM 939 C C . TYR A 1 119 ? -1.676 -15.398 5.173 1.00 75.56 119 TYR A C 1
ATOM 941 O O . TYR A 1 119 ? -2.564 -15.344 6.028 1.00 75.56 119 TYR A O 1
ATOM 949 N N . PRO A 1 120 ? -0.847 -16.452 5.086 1.00 68.06 120 PRO A N 1
ATOM 950 C CA . PRO A 1 120 ? -0.802 -17.476 6.120 1.00 68.06 120 PRO A CA 1
ATOM 951 C C . PRO A 1 120 ? -0.380 -16.866 7.466 1.00 68.06 120 PRO A C 1
ATOM 953 O O . PRO A 1 120 ? 0.376 -15.896 7.518 1.00 68.06 120 PRO A O 1
ATOM 956 N N . SER A 1 121 ? -0.852 -17.454 8.567 1.00 63.19 121 SER A N 1
ATOM 957 C CA . SER A 1 121 ? -0.694 -16.923 9.930 1.00 63.19 121 SER A CA 1
ATOM 958 C C . SER A 1 121 ? 0.760 -16.642 10.334 1.00 63.19 121 SER A C 1
ATOM 960 O O . SER A 1 121 ? 1.012 -15.699 11.080 1.00 63.19 121 SER A O 1
ATOM 962 N N . ASP A 1 122 ? 1.714 -17.402 9.796 1.00 57.62 122 ASP A N 1
ATOM 963 C CA . ASP A 1 122 ? 3.142 -17.280 10.111 1.00 57.62 122 ASP A CA 1
ATOM 964 C C . ASP A 1 122 ? 3.760 -15.966 9.602 1.00 57.62 122 ASP A C 1
ATOM 966 O O . ASP A 1 122 ? 4.705 -15.452 10.196 1.00 57.62 122 ASP A O 1
ATOM 970 N N . PHE A 1 123 ? 3.197 -15.378 8.541 1.00 63.56 123 PHE A N 1
ATOM 971 C CA . PHE A 1 123 ? 3.628 -14.081 8.014 1.00 63.56 123 PHE A CA 1
ATOM 972 C C . PHE A 1 123 ? 3.230 -12.932 8.951 1.00 63.56 123 PHE A C 1
ATOM 974 O O . PHE A 1 123 ? 4.011 -12.013 9.193 1.00 63.56 123 PHE A O 1
ATOM 981 N N . ILE A 1 124 ? 2.032 -13.014 9.535 1.00 59.66 124 ILE A N 1
ATOM 982 C CA . ILE A 1 124 ? 1.454 -11.969 10.389 1.00 59.66 124 ILE A CA 1
ATOM 983 C C . ILE A 1 124 ? 2.232 -11.807 11.697 1.00 59.66 124 ILE A C 1
ATOM 985 O O . ILE A 1 124 ? 2.510 -10.685 12.109 1.00 59.66 124 ILE A O 1
ATOM 989 N N . SER A 1 125 ? 2.669 -12.914 12.300 1.00 58.78 125 SER A N 1
ATOM 990 C CA . SER A 1 125 ? 3.457 -12.908 13.541 1.00 58.78 125 SER A CA 1
ATOM 991 C C . SER A 1 125 ? 4.817 -12.204 13.414 1.00 58.78 12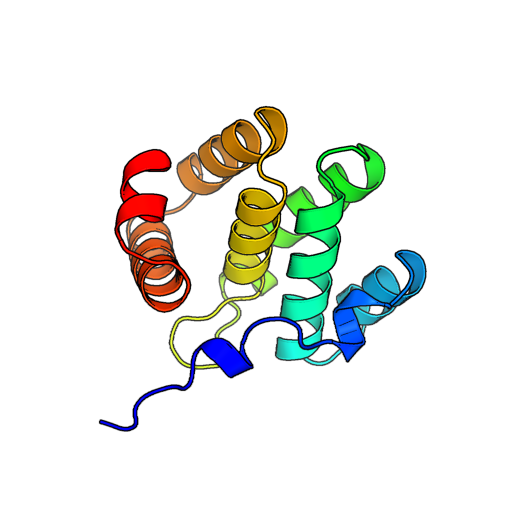5 SER A C 1
ATOM 993 O O . SER A 1 125 ? 5.460 -11.942 14.423 1.00 58.78 125 SER A O 1
ATOM 995 N N . SER A 1 126 ? 5.282 -11.923 12.190 1.00 57.00 126 SER A N 1
ATOM 996 C CA . SER A 1 126 ? 6.557 -11.235 11.936 1.00 57.00 126 SER A CA 1
ATOM 997 C C . SER A 1 126 ? 6.440 -9.704 11.859 1.00 57.00 126 SER A C 1
ATOM 999 O O . SER A 1 126 ? 7.456 -9.005 11.862 1.00 57.00 126 SER A O 1
ATOM 1001 N N . ILE A 1 127 ? 5.209 -9.185 11.780 1.00 58.00 127 ILE A N 1
ATOM 1002 C CA . ILE A 1 127 ? 4.905 -7.766 11.526 1.00 58.00 127 ILE A CA 1
ATOM 1003 C C . ILE A 1 127 ? 4.052 -7.107 12.622 1.00 58.00 127 ILE A C 1
ATOM 1005 O O . ILE A 1 127 ? 3.969 -5.879 12.643 1.00 58.00 127 ILE A O 1
ATOM 1009 N N . THR A 1 128 ? 3.448 -7.898 13.515 1.00 53.31 128 THR A N 1
ATOM 1010 C CA . THR A 1 128 ? 2.818 -7.461 14.778 1.00 53.31 128 THR A CA 1
ATOM 1011 C C . THR A 1 128 ? 3.804 -7.541 15.931 1.00 53.31 128 THR A C 1
ATOM 1013 O O . THR A 1 128 ? 3.865 -6.577 16.721 1.00 53.31 128 THR A O 1
#

pLDDT: mean 84.01, std 12.93, range [42.06, 96.62]

Radius of gyration: 13.45 Å; chains: 1; bounding box: 36×27×34 Å

Secondary structure (DSSP, 8-state):
-PPP-GGGTS--HHHHT--HHHHHHHHHHS-HHHHHHHHHHHHHHGGG-HHHHHHHHHHHH-HHHHT--SSTT--HHHHHHHHHHHH--HHHHHHHHHHHHTS-HHHHHHHHHHHHHHS-HHHHTTT-

Sequence (128 aa):
MRKIDTKSLLPNDEFSHLPTNKLLEILESGLLLERGRALFMLARRSGNDQEISRIVVQEICEPKNRNSKTIGIVSISFLGIAGLLEADTDNTKETVKHLIESWTEAERSDLLVFLQLMYPSDFISSIT

Foldseek 3Di:
DPPDPLVVLEDDPVLLPDDLVVLVVCLVDNDQSSVLNSLLNLLLVCLPPVVSVVVSLCQLLDPCQLPDDDDHLDGSNLSNLNSLVNNVHPVSLVSSLVSCVPDDPVSNVSSLVSVVSVDPPVSSVVND